Protein AF-A0A9X6U506-F1 (afdb_monomer_lite)

Foldseek 3Di:
DWWKAFPVGFIKAFPALWAAPVVVVVCVVQDWDFDDWAQEPPPRDTWTKIWGDDPVDPDTDIYTDPVVRHQIWTWIAGLVRHIHIYRNCLQQAWDDDPNDTDRRIDTDDPVRVVVVCVVPVPSHPPD

InterPro domains:
  IPR023387 DUF1653-like domain [PF07866] (68-106)
  IPR037135 DUF1653-like domain superfamily [G3DSA:2.30.30.320] (35-122)

Secondary structure (DSSP, 8-state):
-EEEEETTS-EEEEEEEEE-HHHHHHHHHH--EEEEEEEETTT--EEEEEEE--TT-SS-EEE--HHHHTT-EEEEEETT--EEEEEHHHHHSEEEETTEEEESEEEPPHHHHHHHHHH-TTSS---

Sequence (127 aa):
MTIYKNHKGNLYRVLQDQLDSTLRGLADKLGKAPAFTATHTETKEEIEVFATQTRLLEIPFYSVDEQHSKNGLVLYEDLEGKKWVRPYRMFHESFFKDGKFVKRYKKMKQEEMFEMMKKHPYVFKQT

Structure (mmCIF, N/CA/C/O backbone):
data_AF-A0A9X6U506-F1
#
_entry.id   AF-A0A9X6U506-F1
#
loop_
_atom_site.group_PDB
_atom_site.id
_atom_site.type_symbol
_atom_site.label_atom_id
_atom_site.label_alt_id
_atom_site.label_comp_id
_atom_site.label_asym_id
_atom_site.label_entity_id
_atom_site.label_seq_id
_atom_site.pdbx_PDB_ins_code
_atom_site.Cartn_x
_atom_site.Cartn_y
_atom_site.Cartn_z
_atom_site.occupancy
_atom_site.B_iso_or_equiv
_atom_site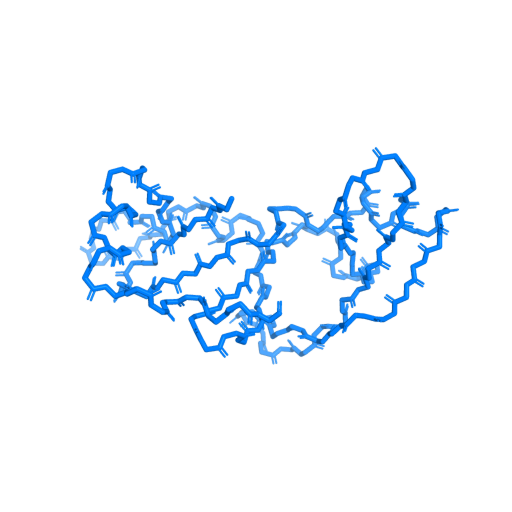.auth_seq_id
_atom_site.auth_comp_id
_atom_site.auth_asym_id
_atom_site.auth_atom_id
_atom_site.pdbx_PDB_model_num
ATOM 1 N N . MET A 1 1 ? 8.436 -3.950 11.296 1.00 68.94 1 MET A N 1
ATOM 2 C CA . MET A 1 1 ? 7.030 -4.152 10.867 1.00 68.94 1 MET A CA 1
ATOM 3 C C . MET A 1 1 ? 6.182 -2.994 11.373 1.00 68.94 1 MET A C 1
ATOM 5 O O . MET A 1 1 ? 6.304 -2.650 12.541 1.00 68.94 1 MET A O 1
ATOM 9 N N . THR A 1 2 ? 5.362 -2.364 10.527 1.00 87.69 2 THR A N 1
ATOM 10 C CA . THR A 1 2 ? 4.448 -1.295 10.964 1.00 87.69 2 THR A CA 1
ATOM 11 C C . THR A 1 2 ? 3.011 -1.647 10.612 1.00 87.69 2 THR A C 1
ATOM 13 O O . THR A 1 2 ? 2.681 -1.808 9.439 1.00 87.69 2 THR A O 1
ATOM 16 N N . ILE A 1 3 ? 2.170 -1.764 11.641 1.00 92.31 3 ILE A N 1
ATOM 17 C CA . ILE A 1 3 ? 0.754 -2.105 11.505 1.00 92.31 3 ILE A CA 1
ATOM 18 C C . ILE A 1 3 ? -0.100 -0.854 11.684 1.00 92.31 3 ILE A C 1
ATOM 20 O O . ILE A 1 3 ? 0.121 -0.047 12.590 1.00 92.31 3 ILE A O 1
ATOM 24 N N . TYR A 1 4 ? -1.089 -0.703 10.814 1.00 94.81 4 TYR A N 1
ATOM 25 C CA . TYR A 1 4 ? -2.090 0.346 10.854 1.00 94.81 4 TYR A CA 1
ATOM 26 C C . TYR A 1 4 ? -3.472 -0.269 11.025 1.00 94.81 4 TYR A C 1
ATOM 28 O O . TYR A 1 4 ? -3.811 -1.269 10.399 1.00 94.81 4 TYR A O 1
ATOM 36 N N . LYS A 1 5 ? -4.294 0.381 11.843 1.00 94.38 5 LYS A N 1
ATOM 37 C CA . LYS A 1 5 ? -5.712 0.076 11.991 1.00 94.38 5 LYS A CA 1
ATOM 38 C C . LYS A 1 5 ? -6.526 1.138 11.270 1.00 94.38 5 LYS A C 1
ATOM 40 O O . LYS A 1 5 ? -6.331 2.330 11.518 1.00 94.38 5 LYS A O 1
ATOM 45 N N . ASN A 1 6 ? -7.428 0.738 10.380 1.00 94.19 6 ASN A N 1
ATOM 46 C CA . ASN A 1 6 ? -8.327 1.687 9.735 1.00 94.19 6 ASN A CA 1
ATOM 47 C C . ASN A 1 6 ? -9.496 2.074 10.659 1.00 94.19 6 ASN A C 1
ATOM 49 O O . ASN A 1 6 ? -9.778 1.419 11.663 1.00 94.19 6 ASN A O 1
ATOM 53 N N . HIS A 1 7 ? -10.222 3.125 10.291 1.00 91.25 7 HIS A N 1
ATOM 54 C CA . HIS A 1 7 ? -11.401 3.601 11.025 1.00 91.25 7 HIS A CA 1
ATOM 55 C C . HIS A 1 7 ? -12.556 2.580 11.139 1.00 91.25 7 HIS A C 1
ATOM 57 O O . HIS A 1 7 ? -13.475 2.804 11.923 1.00 91.25 7 HIS A O 1
ATOM 63 N N . LYS A 1 8 ? -12.542 1.488 10.360 1.00 91.50 8 LYS A N 1
ATOM 64 C CA . LYS A 1 8 ? -13.507 0.373 10.447 1.00 91.50 8 LYS A CA 1
ATOM 65 C C . LYS A 1 8 ? -13.029 -0.759 11.360 1.00 91.50 8 LYS A C 1
ATOM 67 O O . LYS A 1 8 ? -13.778 -1.689 11.613 1.00 91.50 8 LYS A O 1
ATOM 72 N N . GLY A 1 9 ? -11.799 -0.678 11.859 1.00 90.81 9 GLY A N 1
ATOM 73 C CA . GLY A 1 9 ? -11.201 -1.670 12.739 1.00 90.81 9 GLY A CA 1
ATOM 74 C C . GLY A 1 9 ? -10.299 -2.695 12.053 1.00 90.81 9 GLY A C 1
ATOM 75 O O . GLY A 1 9 ? -9.631 -3.441 12.765 1.00 90.81 9 GLY A O 1
ATOM 76 N N . ASN A 1 10 ? -10.217 -2.689 10.721 1.00 91.88 10 ASN A N 1
ATOM 77 C CA . ASN A 1 10 ? -9.380 -3.616 9.960 1.00 91.88 10 ASN A CA 1
ATOM 78 C C . ASN A 1 10 ? -7.899 -3.275 10.125 1.00 91.88 10 ASN A C 1
ATOM 80 O O . ASN A 1 10 ? -7.531 -2.101 10.246 1.00 91.88 10 ASN A O 1
ATOM 84 N N . LEU A 1 11 ? -7.063 -4.305 10.074 1.00 92.31 11 LEU A N 1
ATOM 85 C CA . LEU A 1 11 ? -5.626 -4.214 10.275 1.00 92.31 11 LEU A CA 1
ATOM 86 C C . LEU A 1 11 ? -4.886 -4.398 8.958 1.00 92.31 11 LEU A C 1
ATOM 88 O O . LEU A 1 11 ? -5.255 -5.242 8.144 1.00 92.31 11 LEU A O 1
ATOM 92 N N . TYR A 1 12 ? -3.833 -3.610 8.786 1.00 94.38 12 TYR A N 1
ATOM 93 C CA . TYR A 1 12 ? -3.003 -3.616 7.595 1.00 94.38 12 TYR A CA 1
ATOM 94 C C . TYR A 1 12 ? -1.540 -3.478 7.977 1.00 94.38 12 TYR A C 1
ATOM 96 O O . TYR A 1 12 ? -1.194 -2.681 8.852 1.00 94.38 12 TYR A O 1
ATOM 104 N N . ARG A 1 13 ? -0.669 -4.205 7.289 1.00 93.94 13 ARG A N 1
ATOM 105 C CA . ARG A 1 13 ? 0.775 -4.013 7.373 1.00 93.94 13 ARG A CA 1
ATOM 106 C C . ARG A 1 13 ? 1.214 -3.106 6.234 1.00 93.94 13 ARG A C 1
ATOM 108 O O . ARG A 1 13 ? 1.000 -3.427 5.072 1.00 93.94 13 ARG A O 1
ATOM 115 N N . VAL A 1 14 ? 1.841 -1.979 6.561 1.00 95.56 14 VAL A N 1
ATOM 116 C CA . VAL A 1 14 ? 2.468 -1.122 5.545 1.00 95.56 14 VAL A CA 1
ATOM 117 C C . VAL A 1 14 ? 3.790 -1.760 5.141 1.00 95.56 14 VAL A C 1
ATOM 119 O O . VAL A 1 14 ? 4.642 -2.030 5.993 1.00 95.56 14 VAL A O 1
ATOM 122 N N . LEU A 1 15 ? 3.924 -2.030 3.845 1.00 94.88 15 LEU A N 1
ATOM 123 C CA . LEU A 1 15 ? 5.123 -2.602 3.239 1.00 94.88 15 LEU A CA 1
ATOM 124 C C . LEU A 1 15 ? 6.090 -1.495 2.829 1.00 94.88 15 LEU A C 1
ATOM 126 O O . LEU A 1 15 ? 7.284 -1.607 3.084 1.00 94.88 15 LEU A O 1
ATOM 130 N N . GLN A 1 16 ? 5.566 -0.407 2.257 1.00 95.19 16 GLN A N 1
ATOM 131 C CA . GLN A 1 16 ? 6.343 0.778 1.917 1.00 95.19 16 GLN A CA 1
ATOM 132 C C . GLN A 1 16 ? 5.458 2.024 1.974 1.00 95.19 16 GLN A C 1
ATOM 134 O O . GLN A 1 16 ? 4.382 2.059 1.380 1.00 95.19 16 GLN A O 1
ATOM 139 N N . ASP A 1 17 ? 5.907 3.043 2.705 1.00 94.50 17 ASP A N 1
ATOM 140 C CA . ASP A 1 17 ? 5.096 4.238 2.973 1.00 94.50 17 ASP A CA 1
ATOM 141 C C . ASP A 1 17 ? 5.051 5.215 1.790 1.00 94.50 17 ASP A C 1
ATOM 143 O O . ASP A 1 17 ? 4.129 6.016 1.684 1.00 94.50 17 ASP A O 1
ATOM 147 N N . GLN A 1 18 ? 6.019 5.137 0.876 1.00 93.38 18 GLN A N 1
ATOM 148 C CA . GLN A 1 18 ? 6.025 5.933 -0.347 1.00 93.38 18 GLN A CA 1
ATOM 149 C C . GLN A 1 18 ? 6.429 5.076 -1.541 1.00 93.38 18 GLN A C 1
ATOM 151 O O . GLN A 1 18 ? 7.474 4.439 -1.538 1.00 93.38 18 GLN A O 1
ATOM 156 N N . LEU A 1 19 ? 5.587 5.070 -2.565 1.00 95.19 19 LEU A N 1
ATOM 157 C CA . LEU A 1 19 ? 5.881 4.671 -3.935 1.00 95.19 19 LEU A CA 1
ATOM 158 C C . LEU A 1 19 ? 5.757 5.937 -4.781 1.00 95.19 19 LEU A C 1
ATOM 160 O O . LEU A 1 19 ? 4.643 6.348 -5.110 1.00 95.19 19 LEU A O 1
ATOM 164 N N . ASP A 1 20 ? 6.876 6.592 -5.063 1.00 95.50 20 ASP A N 1
ATOM 165 C CA . ASP A 1 20 ? 6.911 7.891 -5.729 1.00 95.50 20 ASP A CA 1
ATOM 166 C C . ASP A 1 20 ? 7.866 7.896 -6.934 1.00 95.50 20 ASP A C 1
ATOM 168 O O . ASP A 1 20 ? 8.518 6.898 -7.263 1.00 95.50 20 ASP A O 1
ATOM 172 N N . SER A 1 21 ? 7.937 9.034 -7.626 1.00 94.38 21 SER A N 1
ATOM 173 C CA . SER A 1 21 ? 8.818 9.208 -8.783 1.00 94.38 21 SER A CA 1
ATOM 174 C C . SER A 1 21 ? 10.301 9.063 -8.437 1.00 94.38 21 SER A C 1
ATOM 176 O O . SER A 1 21 ? 11.086 8.655 -9.293 1.00 94.38 21 SER A O 1
ATOM 178 N N . THR A 1 22 ? 10.693 9.380 -7.200 1.00 93.06 22 THR A N 1
ATOM 179 C CA . THR A 1 22 ? 12.080 9.279 -6.731 1.00 93.06 22 THR A CA 1
ATOM 180 C C . THR A 1 22 ? 12.512 7.819 -6.669 1.00 93.06 22 THR A C 1
ATOM 182 O O . THR A 1 22 ? 13.526 7.441 -7.260 1.00 93.06 22 THR A O 1
ATOM 185 N N . LEU A 1 23 ? 11.712 6.980 -6.009 1.00 91.69 23 LEU A N 1
ATOM 186 C CA . LEU A 1 23 ? 11.972 5.548 -5.898 1.00 91.69 23 LEU A CA 1
ATOM 187 C C . LEU A 1 23 ? 11.846 4.847 -7.245 1.00 91.69 23 LEU A C 1
ATOM 189 O O . LEU A 1 23 ? 12.672 3.993 -7.553 1.00 91.69 23 LEU A O 1
ATOM 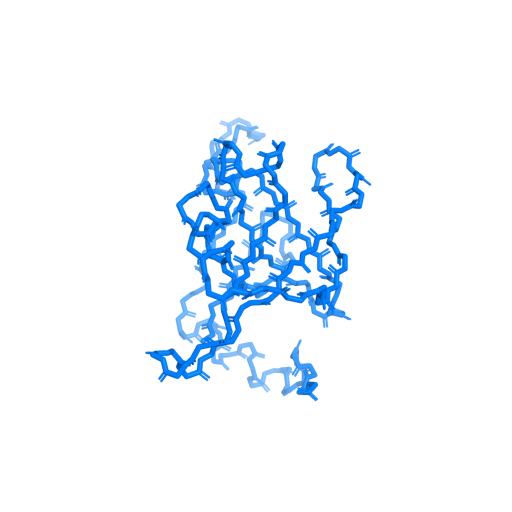193 N N . ARG A 1 24 ? 10.888 5.249 -8.088 1.00 95.06 24 ARG A N 1
ATOM 194 C CA . ARG A 1 24 ? 10.818 4.769 -9.474 1.00 95.06 24 ARG A CA 1
ATOM 195 C C . ARG A 1 24 ? 12.112 5.065 -10.233 1.00 95.06 24 ARG A C 1
ATOM 197 O O . ARG A 1 24 ? 12.707 4.150 -10.786 1.00 95.06 24 ARG A O 1
ATOM 204 N N . GLY A 1 25 ? 12.580 6.315 -10.214 1.00 94.81 25 GLY A N 1
ATOM 205 C CA . GLY A 1 25 ? 13.808 6.703 -10.911 1.00 94.81 25 GLY A CA 1
ATOM 206 C C . GLY A 1 25 ? 15.053 5.985 -10.384 1.00 94.81 25 GLY A C 1
ATOM 207 O O . GLY A 1 25 ? 15.980 5.715 -11.147 1.00 94.81 25 GLY A O 1
ATOM 208 N N . LEU A 1 26 ? 15.083 5.640 -9.093 1.00 93.75 26 LEU A N 1
ATOM 209 C CA . LEU A 1 26 ? 16.134 4.801 -8.522 1.00 93.75 26 LEU A CA 1
ATOM 210 C C . LEU A 1 26 ? 16.023 3.343 -8.994 1.00 93.75 26 LEU A C 1
ATOM 212 O O . LEU A 1 26 ? 17.031 2.757 -9.385 1.00 93.75 26 LEU A O 1
ATOM 216 N N . ALA A 1 27 ? 14.815 2.775 -8.998 1.00 94.81 27 ALA A N 1
ATOM 217 C CA . ALA A 1 27 ? 14.543 1.426 -9.492 1.00 94.81 27 ALA A CA 1
ATOM 218 C C . ALA A 1 27 ? 14.933 1.269 -10.971 1.00 94.81 27 ALA A C 1
ATOM 220 O O . ALA A 1 27 ? 15.568 0.285 -11.340 1.00 94.81 27 ALA A O 1
ATOM 221 N N . ASP A 1 28 ? 14.636 2.273 -11.800 1.00 95.06 28 ASP A N 1
ATOM 222 C CA . ASP A 1 28 ? 14.990 2.292 -13.224 1.00 95.06 28 ASP A CA 1
ATOM 223 C C . ASP A 1 28 ? 16.515 2.255 -13.440 1.00 95.06 28 ASP A C 1
ATOM 225 O O . ASP A 1 28 ? 16.995 1.623 -14.378 1.00 95.06 28 ASP A O 1
ATOM 229 N N . LYS A 1 29 ? 17.296 2.886 -12.550 1.00 94.94 29 LYS A N 1
ATOM 230 C CA . LYS A 1 29 ? 18.770 2.883 -12.608 1.00 94.94 29 LYS A CA 1
ATOM 231 C C . LYS A 1 29 ? 19.393 1.583 -12.109 1.00 94.94 29 LYS A C 1
ATOM 233 O O . LYS A 1 29 ? 20.435 1.176 -12.612 1.00 94.94 29 LYS A O 1
ATOM 238 N N . LEU A 1 30 ? 18.805 0.980 -11.079 1.00 94.75 30 LEU A N 1
ATOM 239 C CA . LEU A 1 30 ? 19.350 -0.208 -10.413 1.00 94.75 30 LEU A CA 1
ATOM 240 C C . LEU A 1 30 ? 18.852 -1.526 -11.020 1.00 94.75 30 LEU A C 1
ATOM 242 O O . LEU A 1 30 ? 19.405 -2.580 -10.715 1.00 94.75 30 LEU A O 1
ATOM 246 N N . GLY A 1 31 ? 17.830 -1.466 -11.871 1.00 94.69 31 GLY A N 1
ATOM 247 C CA . GLY A 1 31 ? 17.113 -2.633 -12.357 1.00 94.69 31 GLY A CA 1
ATOM 248 C C . GLY A 1 31 ? 15.965 -3.005 -11.420 1.00 94.69 31 GLY A C 1
ATOM 249 O O . GLY A 1 31 ? 16.069 -2.956 -10.192 1.00 94.69 31 GLY A O 1
ATOM 250 N N . LYS A 1 32 ? 14.837 -3.379 -12.015 1.00 96.00 32 LYS A N 1
ATOM 251 C CA . LYS A 1 32 ? 13.629 -3.787 -11.299 1.00 96.00 32 LYS A CA 1
ATOM 252 C C . LYS A 1 32 ? 12.991 -4.970 -12.006 1.00 96.00 32 LYS A C 1
ATOM 254 O O . LYS A 1 32 ? 13.081 -5.077 -13.227 1.00 96.00 32 LYS A O 1
ATOM 259 N N . ALA A 1 33 ? 12.351 -5.839 -11.239 1.00 96.75 33 ALA A N 1
ATOM 260 C CA . ALA A 1 33 ? 11.609 -6.981 -11.756 1.00 96.75 33 ALA A CA 1
ATOM 261 C C . ALA A 1 33 ? 10.150 -6.910 -11.284 1.00 96.75 33 ALA A C 1
ATOM 263 O O . ALA A 1 33 ? 9.905 -6.390 -10.189 1.00 96.75 33 ALA A O 1
ATOM 264 N N . PRO A 1 34 ? 9.184 -7.418 -12.070 1.00 97.50 34 PRO A N 1
ATOM 265 C CA . PRO A 1 34 ? 7.817 -7.612 -11.597 1.00 97.50 34 PRO A CA 1
ATOM 266 C C . PRO A 1 34 ? 7.804 -8.405 -10.288 1.00 97.50 34 PRO A C 1
ATOM 268 O O . PRO A 1 34 ? 8.491 -9.420 -10.174 1.00 97.50 34 PRO A O 1
ATOM 271 N N . ALA A 1 35 ? 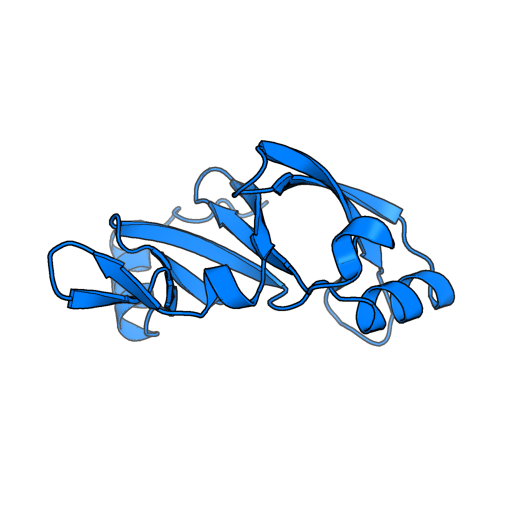7.046 -7.936 -9.298 1.00 96.62 35 ALA A N 1
ATOM 272 C CA . ALA A 1 35 ? 6.931 -8.595 -7.999 1.00 96.62 35 ALA A CA 1
ATOM 273 C C . ALA A 1 35 ? 5.524 -9.159 -7.779 1.00 96.62 35 ALA A C 1
ATOM 275 O O . ALA A 1 35 ? 5.366 -10.344 -7.495 1.00 96.62 35 ALA A O 1
ATOM 276 N N . PHE A 1 36 ? 4.503 -8.310 -7.893 1.00 97.56 36 PHE A N 1
ATOM 277 C CA . PHE A 1 36 ? 3.093 -8.666 -7.714 1.00 97.56 36 PHE A CA 1
ATOM 278 C C . PHE A 1 36 ? 2.192 -7.536 -8.222 1.00 97.56 36 PHE A C 1
ATOM 280 O O . PHE A 1 36 ? 2.664 -6.440 -8.517 1.00 97.56 36 PHE A O 1
ATOM 287 N N . THR A 1 37 ? 0.883 -7.778 -8.269 1.00 98.12 37 THR A N 1
ATOM 288 C CA . THR A 1 37 ? -0.118 -6.724 -8.468 1.00 98.12 37 THR A CA 1
ATOM 289 C C . THR A 1 37 ? -0.704 -6.268 -7.134 1.00 98.12 37 THR A C 1
ATOM 291 O O . THR A 1 37 ? -0.765 -7.027 -6.161 1.00 98.12 37 THR A O 1
ATOM 294 N N . ALA A 1 38 ? -1.119 -5.006 -7.070 1.00 98.44 38 ALA A N 1
ATOM 295 C CA . ALA A 1 38 ? -1.826 -4.441 -5.931 1.00 98.44 38 ALA A CA 1
ATOM 296 C C . ALA A 1 38 ? -3.066 -3.670 -6.392 1.00 98.44 38 ALA A C 1
ATOM 298 O O . ALA A 1 38 ? -3.003 -2.878 -7.331 1.00 98.44 38 ALA A O 1
ATOM 299 N N . THR A 1 39 ? -4.180 -3.834 -5.679 1.00 98.50 39 THR A N 1
ATOM 300 C CA . THR A 1 39 ? -5.424 -3.129 -6.006 1.00 98.50 39 THR A CA 1
ATOM 301 C C . THR A 1 39 ? -5.368 -1.677 -5.517 1.00 98.50 39 THR A C 1
ATOM 303 O O . THR A 1 39 ? -5.197 -1.407 -4.320 1.00 98.50 39 THR A O 1
ATOM 306 N N . HIS A 1 40 ? -5.593 -0.713 -6.409 1.00 97.50 40 HIS A N 1
ATOM 307 C CA . HIS A 1 40 ? -5.751 0.693 -6.063 1.00 97.50 40 HIS A CA 1
ATOM 308 C C . HIS A 1 40 ? -7.075 0.921 -5.335 1.00 97.50 40 HIS A C 1
ATOM 310 O O . HIS A 1 40 ? -8.166 0.616 -5.818 1.00 97.50 40 HIS A O 1
ATOM 316 N N . THR A 1 41 ? -7.003 1.473 -4.127 1.00 95.19 41 THR A N 1
ATOM 317 C CA . THR A 1 41 ? -8.152 1.427 -3.216 1.00 95.19 41 THR A CA 1
ATOM 318 C C . THR A 1 41 ? -9.321 2.295 -3.678 1.00 95.19 41 THR A C 1
ATOM 320 O O . THR A 1 41 ? -10.475 1.941 -3.410 1.00 95.19 41 THR A O 1
ATOM 323 N N . GLU A 1 42 ? -9.027 3.402 -4.361 1.00 93.56 42 GLU A N 1
ATOM 324 C CA . GLU A 1 42 ? -10.024 4.383 -4.804 1.00 93.56 42 GLU A CA 1
ATOM 325 C C . GLU A 1 42 ? -10.625 4.035 -6.169 1.00 93.56 42 GLU A C 1
ATOM 327 O O . GLU A 1 42 ? -11.818 4.224 -6.368 1.00 93.56 42 GLU A O 1
ATOM 332 N N . THR A 1 43 ? -9.822 3.487 -7.085 1.00 95.38 43 THR A N 1
ATOM 333 C CA . THR A 1 43 ? -10.234 3.233 -8.481 1.00 95.38 43 THR A CA 1
ATOM 334 C C . THR A 1 43 ? -10.517 1.763 -8.771 1.00 95.38 43 THR A C 1
ATOM 336 O O . THR A 1 43 ? -11.155 1.464 -9.770 1.00 95.38 43 THR A O 1
ATOM 339 N N . LYS A 1 44 ? -10.076 0.846 -7.898 1.00 96.94 44 LYS A N 1
ATOM 340 C CA . LYS A 1 44 ? -10.108 -0.618 -8.093 1.00 96.94 44 LYS A CA 1
ATOM 341 C C . LYS A 1 44 ? -9.247 -1.136 -9.244 1.00 96.94 44 LYS A C 1
ATOM 343 O O . LYS A 1 44 ? -9.307 -2.319 -9.547 1.00 96.94 44 LYS A O 1
ATOM 348 N N . GLU A 1 45 ? -8.435 -0.270 -9.830 1.00 97.31 45 GLU A N 1
ATOM 349 C CA . GLU A 1 45 ? -7.418 -0.631 -10.809 1.00 97.31 45 GLU A CA 1
ATOM 350 C C . GLU A 1 45 ? -6.372 -1.566 -10.191 1.00 97.31 45 GLU A C 1
ATOM 352 O O . GLU A 1 45 ? -5.967 -1.371 -9.045 1.00 97.31 45 GLU A O 1
ATOM 357 N N . GLU A 1 46 ? -5.932 -2.572 -10.940 1.00 97.94 46 GLU A N 1
ATOM 358 C CA . GLU A 1 46 ? -4.808 -3.424 -10.554 1.00 97.94 46 GLU A CA 1
ATOM 359 C C . GLU A 1 46 ? -3.513 -2.795 -11.068 1.00 97.94 46 GLU A C 1
ATOM 361 O O . GLU A 1 46 ? -3.352 -2.588 -12.268 1.00 97.94 46 GLU A O 1
ATOM 366 N N . ILE A 1 47 ? -2.597 -2.482 -10.153 1.00 97.62 47 ILE A N 1
ATOM 367 C CA . ILE A 1 47 ? -1.332 -1.812 -10.457 1.00 97.62 47 ILE A CA 1
ATOM 368 C C . ILE A 1 47 ? -0.198 -2.819 -10.300 1.00 97.62 47 ILE A C 1
ATOM 370 O O . ILE A 1 47 ? -0.066 -3.457 -9.252 1.00 97.62 47 ILE A O 1
ATOM 374 N N . GLU A 1 48 ? 0.636 -2.948 -11.329 1.00 98.06 48 GLU A N 1
ATOM 375 C CA . GLU A 1 48 ? 1.849 -3.758 -11.263 1.00 98.06 48 GLU A CA 1
ATOM 376 C C . GLU A 1 48 ? 2.895 -3.083 -10.366 1.00 98.06 48 GLU A C 1
ATOM 378 O O . GLU A 1 48 ? 3.227 -1.903 -10.517 1.00 98.06 48 GLU A O 1
ATOM 383 N N . VAL A 1 49 ? 3.409 -3.849 -9.407 1.00 98.12 49 VAL A N 1
ATOM 384 C CA . VAL A 1 49 ? 4.445 -3.422 -8.473 1.00 98.12 49 VAL A CA 1
ATOM 385 C C . VAL A 1 49 ? 5.740 -4.139 -8.824 1.00 98.12 49 VAL A C 1
ATOM 387 O O . VAL A 1 49 ? 5.788 -5.366 -8.938 1.00 98.12 49 VAL A O 1
ATOM 390 N N . PHE A 1 50 ? 6.811 -3.363 -8.944 1.00 98.12 50 PHE A N 1
ATOM 391 C CA . PHE A 1 50 ? 8.152 -3.850 -9.237 1.00 98.12 50 PHE A CA 1
ATOM 392 C C . PHE A 1 50 ? 9.005 -3.828 -7.976 1.00 98.12 50 PHE A C 1
ATOM 394 O O . PHE A 1 50 ? 8.940 -2.870 -7.206 1.00 98.12 50 PHE A O 1
ATOM 401 N N . ALA A 1 51 ? 9.838 -4.846 -7.789 1.00 97.38 51 ALA A N 1
ATOM 402 C CA . ALA A 1 51 ? 10.838 -4.888 -6.732 1.00 97.38 51 ALA A CA 1
ATOM 403 C C . ALA A 1 51 ? 12.230 -4.604 -7.302 1.00 97.38 51 ALA A C 1
ATOM 405 O O . ALA A 1 51 ? 12.614 -5.128 -8.350 1.00 97.38 51 ALA A O 1
ATOM 406 N N . THR A 1 52 ? 13.003 -3.816 -6.564 1.00 96.88 52 THR A N 1
ATOM 407 C CA . THR A 1 52 ? 14.432 -3.626 -6.797 1.00 96.88 52 THR A CA 1
ATOM 408 C C . THR A 1 52 ? 15.191 -4.172 -5.600 1.00 96.88 52 THR A C 1
ATOM 410 O O . THR A 1 52 ? 15.083 -3.658 -4.485 1.00 96.88 52 THR A O 1
ATOM 413 N N . GLN A 1 53 ? 15.986 -5.214 -5.847 1.00 94.69 53 GLN A N 1
ATOM 414 C CA . GLN A 1 53 ? 16.954 -5.722 -4.886 1.00 94.69 53 GLN A CA 1
ATOM 415 C C . GLN A 1 53 ? 18.300 -5.049 -5.142 1.00 94.69 53 GLN A C 1
ATOM 417 O O . GLN A 1 53 ? 18.824 -5.073 -6.252 1.00 94.69 53 GLN A O 1
ATOM 422 N N . THR A 1 54 ? 18.888 -4.478 -4.099 1.00 88.81 54 THR A N 1
ATOM 423 C CA . THR A 1 54 ? 20.225 -3.884 -4.151 1.00 88.81 54 THR A CA 1
ATOM 424 C C . THR A 1 54 ? 21.067 -4.433 -3.011 1.00 88.81 54 THR A C 1
ATOM 426 O O . THR A 1 54 ? 20.534 -4.842 -1.987 1.00 88.81 54 THR A O 1
ATOM 429 N N . ARG A 1 55 ? 22.393 -4.442 -3.169 1.00 87.50 55 ARG A N 1
ATOM 430 C CA . ARG A 1 55 ? 23.316 -4.784 -2.073 1.00 87.50 55 ARG A CA 1
ATOM 431 C C . ARG A 1 55 ? 23.364 -3.704 -0.987 1.00 87.50 55 ARG A C 1
ATOM 433 O O . ARG A 1 55 ? 23.875 -3.964 0.092 1.00 87.50 55 ARG A O 1
ATOM 440 N N . LEU A 1 56 ? 22.865 -2.500 -1.283 1.00 83.31 56 LEU A N 1
ATOM 441 C CA . LEU A 1 56 ? 22.840 -1.369 -0.350 1.00 83.31 56 LEU A CA 1
ATOM 442 C C . LEU A 1 56 ? 21.737 -1.488 0.711 1.00 83.31 56 LEU A C 1
ATOM 444 O O . LEU A 1 56 ? 21.829 -0.837 1.746 1.00 83.31 56 LEU A O 1
ATOM 448 N N . LEU A 1 57 ? 20.689 -2.271 0.444 1.00 81.69 57 LEU A N 1
ATOM 449 C CA . LEU A 1 57 ? 19.530 -2.425 1.317 1.00 81.69 57 LEU A CA 1
ATOM 450 C C . LEU A 1 57 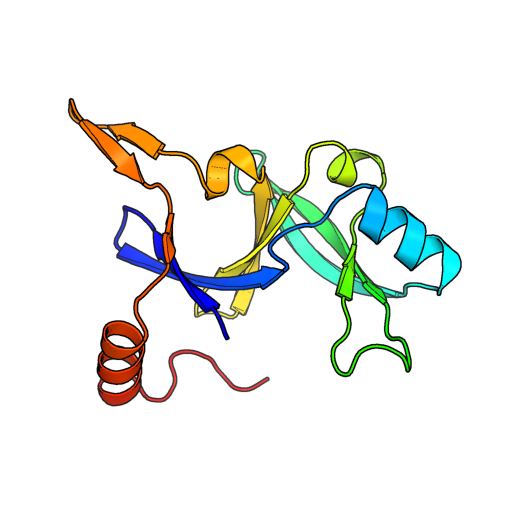? 19.315 -3.908 1.604 1.00 81.69 57 LEU A C 1
ATOM 452 O O . LEU A 1 57 ? 19.296 -4.728 0.690 1.00 81.69 57 LEU A O 1
ATOM 456 N N . GLU A 1 58 ? 19.117 -4.246 2.875 1.00 82.62 58 GLU A N 1
ATOM 457 C CA . GLU A 1 58 ? 18.848 -5.628 3.295 1.00 82.62 58 GLU A CA 1
ATOM 458 C C . GLU A 1 58 ? 17.512 -6.150 2.754 1.00 82.62 58 GLU A C 1
ATOM 460 O O . GLU A 1 58 ? 17.355 -7.346 2.520 1.00 82.62 58 GLU A O 1
ATOM 465 N N . ILE A 1 59 ? 16.557 -5.246 2.527 1.00 86.75 59 ILE A N 1
ATOM 466 C CA . ILE A 1 59 ? 15.227 -5.549 1.999 1.00 86.75 59 ILE A CA 1
ATOM 467 C C . ILE A 1 59 ? 15.023 -4.884 0.634 1.00 86.75 59 ILE A C 1
ATOM 469 O O . ILE A 1 59 ? 15.513 -3.768 0.423 1.00 86.75 59 ILE A O 1
ATOM 473 N N . PRO A 1 60 ? 14.288 -5.530 -0.290 1.00 91.69 60 PRO A N 1
ATOM 474 C CA . PRO A 1 60 ? 13.921 -4.893 -1.543 1.00 91.69 60 PRO A CA 1
ATOM 475 C C . PRO A 1 60 ? 13.030 -3.683 -1.266 1.00 91.69 60 PRO A C 1
ATOM 477 O O . PRO A 1 60 ? 12.222 -3.686 -0.331 1.00 91.69 60 PRO A O 1
ATOM 480 N N . PHE A 1 61 ? 13.150 -2.668 -2.114 1.00 94.75 61 PHE A N 1
ATOM 481 C CA . PHE A 1 61 ? 12.173 -1.589 -2.174 1.00 94.75 61 PHE A CA 1
ATOM 482 C C . PHE A 1 61 ? 11.313 -1.744 -3.423 1.00 94.75 61 PHE A C 1
ATOM 484 O O . PHE A 1 61 ? 11.706 -2.374 -4.409 1.00 94.75 61 PHE A O 1
ATOM 491 N N . TYR A 1 62 ? 10.123 -1.167 -3.361 1.00 97.12 62 TYR A N 1
ATOM 492 C CA . TYR A 1 62 ? 9.108 -1.298 -4.388 1.00 97.12 62 TYR A CA 1
ATOM 493 C C . TYR A 1 62 ? 8.956 -0.010 -5.195 1.00 97.12 62 TYR A C 1
ATOM 495 O O . TYR A 1 62 ? 9.218 1.093 -4.709 1.00 97.12 62 TYR A O 1
ATOM 503 N N . SER A 1 63 ? 8.502 -0.151 -6.433 1.00 97.44 63 SER A N 1
ATOM 504 C CA . SER A 1 63 ? 8.135 0.954 -7.315 1.00 97.44 63 SER A CA 1
ATOM 505 C C . SER A 1 63 ? 6.933 0.575 -8.179 1.00 97.44 63 SER A C 1
ATOM 507 O O . SER A 1 63 ? 6.559 -0.593 -8.268 1.00 97.44 63 SER A O 1
ATOM 509 N N . VAL A 1 64 ? 6.320 1.577 -8.801 1.00 97.31 64 VAL A N 1
ATOM 510 C CA . VAL A 1 64 ? 5.233 1.436 -9.781 1.00 97.31 64 VAL A CA 1
ATOM 511 C C . VAL A 1 64 ? 5.614 2.199 -11.047 1.00 97.31 64 VAL A C 1
ATOM 513 O O . VAL A 1 64 ? 6.659 2.857 -11.087 1.00 97.31 64 VAL A O 1
ATOM 516 N N . ASP A 1 65 ? 4.798 2.106 -12.090 1.00 94.81 65 ASP A N 1
ATOM 517 C CA . ASP A 1 65 ? 5.023 2.860 -13.320 1.00 94.81 65 ASP A CA 1
ATOM 518 C C . ASP A 1 65 ? 4.983 4.391 -13.118 1.00 94.81 65 ASP A C 1
ATOM 520 O O . ASP A 1 65 ? 4.686 4.937 -12.047 1.00 94.81 65 ASP A O 1
ATOM 524 N N . GLU A 1 66 ? 5.306 5.114 -14.189 1.00 93.94 66 GLU A N 1
ATOM 525 C CA . GLU A 1 66 ? 5.322 6.569 -14.164 1.00 93.94 66 GLU A CA 1
ATOM 526 C C . GLU A 1 66 ? 3.954 7.180 -13.843 1.00 93.94 66 GLU A C 1
ATOM 528 O O . GLU A 1 66 ? 3.897 8.090 -13.013 1.00 93.94 66 GLU A O 1
ATOM 533 N N . GLN A 1 67 ? 2.873 6.688 -14.453 1.00 93.31 67 GLN A N 1
ATOM 534 C CA . GLN A 1 67 ? 1.521 7.217 -14.264 1.00 93.31 67 GLN A CA 1
ATOM 535 C C . GLN A 1 67 ? 1.110 7.182 -12.789 1.00 93.31 67 GLN A C 1
ATOM 537 O O . GLN A 1 67 ? 0.626 8.186 -12.259 1.00 93.31 67 GLN A O 1
ATOM 542 N N . HIS A 1 68 ? 1.368 6.065 -12.116 1.00 93.75 68 HIS A N 1
ATOM 543 C CA . HIS A 1 68 ? 0.972 5.821 -10.735 1.00 93.75 68 HIS A CA 1
ATOM 544 C C . HIS A 1 68 ? 1.915 6.470 -9.710 1.00 93.75 68 HIS A C 1
ATOM 546 O O . HIS A 1 68 ? 1.492 6.817 -8.607 1.00 93.75 68 HIS A O 1
ATOM 552 N N . SER A 1 69 ? 3.178 6.711 -10.075 1.00 91.00 69 SER A N 1
ATOM 553 C CA . SER A 1 69 ? 4.187 7.294 -9.172 1.00 91.00 69 SER A CA 1
ATOM 554 C C . SER A 1 69 ? 4.033 8.802 -8.901 1.00 91.00 69 SER A C 1
ATOM 556 O O . SER A 1 69 ? 4.607 9.309 -7.937 1.00 91.00 69 SER A O 1
ATOM 558 N N . LYS A 1 70 ? 3.265 9.540 -9.719 1.00 88.88 70 LYS A N 1
ATOM 559 C CA . LYS A 1 70 ? 3.229 11.022 -9.705 1.00 88.88 70 LYS A CA 1
ATOM 560 C C . LYS A 1 70 ? 2.762 11.639 -8.387 1.00 88.88 70 LYS A C 1
ATOM 562 O O . LYS A 1 70 ? 3.254 12.694 -8.004 1.00 88.88 70 LYS A O 1
ATOM 567 N N . ASN A 1 71 ? 1.809 11.001 -7.710 1.00 85.75 71 ASN A N 1
ATOM 568 C CA . ASN A 1 71 ? 1.161 11.561 -6.517 1.00 85.75 71 ASN A CA 1
ATOM 569 C C . ASN A 1 71 ? 1.537 10.840 -5.216 1.00 85.75 71 ASN A C 1
ATOM 571 O O . ASN A 1 71 ? 0.992 11.172 -4.161 1.00 85.75 71 ASN A O 1
ATOM 575 N N . GLY A 1 72 ? 2.457 9.872 -5.290 1.00 94.25 72 GLY A N 1
ATOM 576 C CA . GLY A 1 72 ? 2.848 9.032 -4.166 1.00 94.25 72 GLY A CA 1
ATOM 577 C C . GLY A 1 72 ? 1.744 8.061 -3.735 1.00 94.25 72 GLY A C 1
ATOM 578 O O . GLY A 1 72 ? 0.600 8.447 -3.473 1.00 94.25 72 GLY A O 1
ATOM 579 N N . LEU A 1 73 ? 2.089 6.785 -3.595 1.00 97.38 73 LEU A N 1
ATOM 580 C CA . LEU A 1 73 ? 1.195 5.769 -3.034 1.00 97.38 73 LEU A CA 1
ATOM 581 C C . LEU A 1 73 ? 1.781 5.180 -1.749 1.00 97.38 73 LEU A C 1
ATOM 583 O O . LEU A 1 73 ? 2.993 5.075 -1.606 1.00 97.38 73 LEU A O 1
ATOM 587 N N . VAL A 1 74 ? 0.915 4.754 -0.833 1.00 97.69 74 VAL A N 1
ATOM 588 C CA . VAL A 1 74 ? 1.275 3.856 0.272 1.00 97.69 74 VAL A CA 1
ATOM 589 C C . VAL A 1 74 ? 0.953 2.435 -0.169 1.00 97.69 74 VAL A C 1
ATOM 591 O O . VAL A 1 74 ? -0.182 2.171 -0.575 1.00 97.69 74 VAL A O 1
ATOM 594 N N . LEU A 1 75 ? 1.926 1.532 -0.059 1.00 97.81 75 LEU A N 1
ATOM 595 C CA . LEU A 1 75 ? 1.771 0.100 -0.303 1.00 97.81 75 LEU A CA 1
ATOM 596 C C . LEU A 1 75 ? 1.558 -0.638 1.013 1.00 97.81 75 LEU A C 1
ATOM 598 O O . LEU A 1 75 ? 2.377 -0.554 1.934 1.00 97.81 75 LEU A O 1
ATOM 602 N N . TYR A 1 76 ? 0.478 -1.402 1.091 1.00 97.38 76 TYR A N 1
ATOM 603 C CA . TYR A 1 76 ? 0.125 -2.144 2.290 1.00 97.38 76 TYR A CA 1
ATOM 604 C C . TYR A 1 76 ? -0.584 -3.454 1.961 1.00 97.38 76 TYR A C 1
ATOM 606 O O . TYR A 1 76 ? -1.093 -3.653 0.862 1.00 97.38 76 TYR A O 1
ATOM 614 N N . GLU A 1 77 ? -0.609 -4.358 2.929 1.00 95.94 77 GLU A N 1
ATOM 615 C CA . GLU A 1 77 ? -1.293 -5.642 2.839 1.00 95.94 77 GLU A CA 1
ATOM 616 C C . GLU A 1 77 ? -2.301 -5.799 3.972 1.00 95.94 77 GLU A C 1
ATOM 618 O O . GLU A 1 77 ? -2.090 -5.281 5.072 1.00 95.94 77 GLU A O 1
ATOM 623 N N . ASP A 1 78 ? -3.410 -6.480 3.702 1.00 93.25 78 ASP A N 1
ATOM 624 C CA . ASP A 1 78 ? -4.305 -6.946 4.761 1.00 93.25 78 ASP A CA 1
ATOM 625 C C . ASP A 1 78 ? -3.815 -8.267 5.373 1.00 93.25 78 ASP A C 1
ATOM 627 O O . ASP A 1 78 ? -2.772 -8.808 5.004 1.00 93.25 78 ASP A O 1
ATOM 631 N N . LEU A 1 79 ? -4.565 -8.772 6.352 1.00 86.88 79 LEU A N 1
ATOM 632 C CA . LEU A 1 79 ? -4.219 -9.993 7.083 1.00 86.88 79 LEU A CA 1
ATOM 633 C C . LEU A 1 79 ? -4.312 -11.266 6.230 1.00 86.88 79 LEU A C 1
ATOM 635 O O . LEU A 1 79 ? -3.722 -12.284 6.582 1.00 86.88 79 LEU A O 1
ATOM 639 N N . GLU A 1 80 ? -5.040 -11.215 5.114 1.00 87.62 80 GLU A N 1
ATOM 640 C CA . GLU A 1 80 ? -5.139 -12.319 4.155 1.00 87.62 80 GLU A CA 1
ATOM 641 C C . GLU A 1 80 ? -3.976 -12.294 3.150 1.00 87.62 80 GLU A C 1
ATOM 643 O O . GLU A 1 80 ? -3.830 -13.204 2.336 1.00 87.62 80 GLU A O 1
ATOM 648 N N . GLY A 1 81 ? -3.116 -11.272 3.226 1.00 90.38 81 GLY A N 1
ATOM 649 C CA . GLY A 1 81 ? -1.967 -11.083 2.351 1.00 90.38 81 GLY A CA 1
ATOM 650 C C . GLY A 1 81 ? -2.304 -10.368 1.044 1.00 90.38 81 GLY A C 1
ATOM 651 O O . GLY A 1 81 ? -1.411 -10.207 0.202 1.00 90.38 81 GLY A O 1
ATOM 652 N N . LYS A 1 82 ? -3.543 -9.895 0.855 1.00 95.56 82 LYS A N 1
ATOM 653 C CA . LYS A 1 82 ? -3.912 -9.140 -0.344 1.00 95.56 82 LYS A CA 1
ATOM 654 C C . LYS A 1 82 ? -3.249 -7.765 -0.315 1.00 95.56 82 LYS A C 1
ATOM 656 O O . LYS A 1 82 ? -3.240 -7.076 0.707 1.00 95.56 82 LYS A O 1
ATOM 661 N N . LYS A 1 83 ? -2.674 -7.382 -1.456 1.00 97.88 83 LYS A N 1
ATOM 662 C CA . LYS A 1 83 ? -1.894 -6.155 -1.633 1.00 97.88 83 LYS A CA 1
ATOM 663 C C . LYS A 1 83 ? -2.778 -5.012 -2.111 1.00 97.88 83 LYS A C 1
ATOM 665 O O . LYS A 1 83 ? -3.613 -5.170 -3.000 1.00 97.88 83 LYS A O 1
ATOM 670 N N . TRP A 1 84 ? -2.556 -3.848 -1.522 1.00 98.00 84 TRP A N 1
ATOM 671 C CA . TRP A 1 84 ? -3.318 -2.639 -1.763 1.00 98.00 84 TRP A CA 1
ATOM 672 C C . TRP A 1 84 ? -2.382 -1.453 -1.923 1.00 98.00 84 TRP A C 1
ATOM 674 O O . TRP A 1 84 ? -1.370 -1.336 -1.230 1.00 98.00 84 TRP A O 1
ATOM 684 N N . VAL A 1 85 ? -2.782 -0.527 -2.785 1.00 97.75 85 VAL A N 1
ATOM 685 C CA . VAL A 1 85 ? -2.172 0.796 -2.862 1.00 97.75 85 VAL A CA 1
ATOM 686 C C . VAL A 1 85 ? -3.222 1.879 -2.674 1.00 97.75 85 VAL A C 1
ATOM 688 O O . VAL A 1 85 ? -4.405 1.718 -2.998 1.00 97.75 85 VAL A O 1
ATOM 691 N N . ARG A 1 86 ? -2.813 2.996 -2.080 1.00 96.75 86 ARG A N 1
ATOM 692 C CA . ARG A 1 86 ? -3.685 4.148 -1.831 1.00 96.75 86 ARG A CA 1
ATOM 693 C C . ARG A 1 86 ? -2.883 5.438 -1.969 1.00 96.75 86 ARG A C 1
ATOM 695 O O . ARG A 1 86 ? -1.735 5.448 -1.531 1.00 96.75 86 ARG A O 1
ATOM 702 N N . PRO A 1 87 ? -3.476 6.53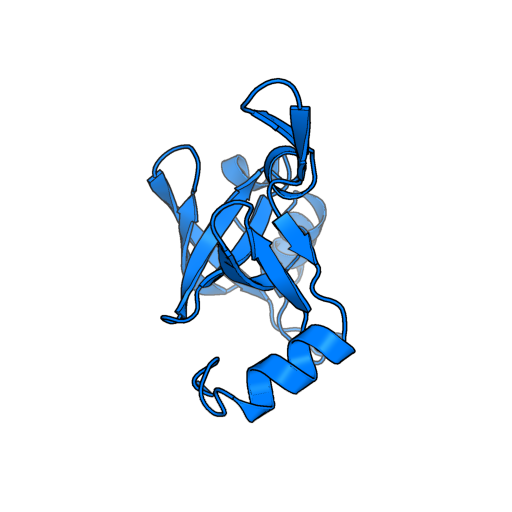2 -2.479 1.00 96.31 87 PRO A N 1
ATOM 703 C CA . PRO A 1 87 ? -2.815 7.830 -2.500 1.00 96.31 87 PRO A CA 1
ATOM 704 C C . PRO A 1 87 ? -2.309 8.223 -1.114 1.00 96.31 87 PRO A C 1
ATOM 706 O O . PRO A 1 87 ? -3.053 8.126 -0.132 1.00 96.31 87 PRO A O 1
ATOM 709 N N . TYR A 1 88 ? -1.061 8.687 -1.045 1.00 95.44 88 TYR A N 1
ATOM 710 C CA . TYR A 1 88 ? -0.370 8.984 0.211 1.00 95.44 88 TYR A CA 1
ATOM 711 C C . TYR A 1 88 ? -1.193 9.894 1.130 1.00 95.44 88 TYR A C 1
ATOM 713 O O . TYR A 1 88 ? -1.459 9.556 2.286 1.00 95.44 88 TYR A O 1
ATOM 721 N N . ARG A 1 89 ? -1.700 11.006 0.581 1.00 93.75 89 ARG A N 1
ATOM 722 C CA . ARG A 1 89 ? -2.565 11.952 1.304 1.00 93.75 89 ARG A CA 1
ATOM 723 C C . ARG A 1 89 ? -3.801 11.267 1.876 1.00 93.75 89 ARG A C 1
ATOM 725 O O . ARG A 1 89 ? -4.075 11.364 3.064 1.00 93.75 89 ARG A O 1
ATOM 732 N N . MET A 1 90 ? -4.496 10.468 1.071 1.00 94.12 90 MET A N 1
ATOM 733 C CA . MET A 1 90 ? -5.709 9.782 1.520 1.00 94.12 90 MET A CA 1
ATOM 734 C C . MET A 1 90 ? -5.453 8.708 2.578 1.00 94.12 90 MET A C 1
ATOM 736 O O . MET A 1 90 ? -6.388 8.350 3.297 1.00 94.12 90 MET A O 1
ATOM 740 N N . PHE A 1 91 ? -4.244 8.147 2.644 1.00 96.06 91 PHE A N 1
ATOM 741 C CA . PHE A 1 91 ? -3.865 7.192 3.681 1.00 96.06 91 PHE A CA 1
ATOM 742 C C . PHE A 1 91 ? -3.599 7.899 5.020 1.00 96.06 91 PHE A C 1
ATOM 744 O O . PHE A 1 91 ? -4.132 7.481 6.049 1.00 96.06 91 PHE A O 1
ATOM 751 N N . HIS A 1 92 ? -2.823 8.985 5.004 1.00 95.12 92 HIS A N 1
ATOM 752 C CA . HIS A 1 92 ? -2.358 9.658 6.223 1.00 95.12 92 HIS A CA 1
ATOM 753 C C . HIS A 1 92 ? -3.316 10.725 6.767 1.00 95.12 92 HIS A C 1
ATOM 755 O O . HIS A 1 92 ? -3.321 10.995 7.971 1.00 95.12 92 HIS A O 1
ATOM 761 N N . GLU A 1 93 ? -4.149 11.321 5.917 1.00 94.56 93 GLU A N 1
ATOM 762 C CA . GLU A 1 93 ? -5.057 12.395 6.315 1.00 94.56 93 GLU A CA 1
ATOM 763 C C . GLU A 1 93 ? -6.309 11.888 7.048 1.00 94.56 93 GLU A C 1
ATOM 765 O O . GLU A 1 93 ? -6.760 10.738 6.937 1.00 94.56 93 GLU A O 1
ATOM 770 N N . SER A 1 94 ? -6.892 12.794 7.832 1.00 94.56 94 SER A N 1
ATOM 771 C CA . SER A 1 94 ? -8.208 12.584 8.431 1.00 94.56 94 SER A CA 1
ATOM 772 C C . SER A 1 94 ? -9.303 12.928 7.430 1.00 94.56 94 SER A C 1
ATOM 774 O O . SER A 1 94 ? -9.111 13.749 6.541 1.00 94.56 94 SER A O 1
ATOM 776 N N . PHE A 1 95 ? -10.475 12.328 7.597 1.00 92.12 95 PHE A N 1
ATOM 777 C CA . PHE A 1 95 ? -11.657 12.666 6.814 1.00 92.12 95 PHE A CA 1
ATOM 778 C C . PHE A 1 95 ? -12.836 12.948 7.737 1.00 92.12 95 PHE A C 1
ATOM 780 O O . PHE A 1 95 ? -12.883 12.461 8.869 1.00 92.12 95 PHE A O 1
ATOM 787 N N . PHE A 1 96 ? -13.771 13.763 7.261 1.00 92.94 96 PHE A N 1
ATOM 788 C CA . PHE A 1 96 ? -14.967 14.100 8.015 1.00 92.94 96 PHE A CA 1
ATOM 789 C C . PHE A 1 96 ? -15.977 12.951 7.930 1.00 92.94 96 PHE A C 1
ATOM 791 O O . PHE A 1 96 ? -16.336 12.511 6.837 1.00 92.94 96 PHE A O 1
ATOM 798 N N . LYS A 1 97 ? -16.405 12.441 9.084 1.00 89.25 97 LYS A N 1
ATOM 799 C CA . LYS A 1 97 ? -17.393 11.368 9.208 1.00 89.25 97 LYS A CA 1
ATOM 800 C C . LYS A 1 97 ? -18.201 11.583 10.482 1.00 89.25 97 LYS A C 1
ATOM 802 O O . LYS A 1 97 ? -17.614 11.786 11.540 1.00 89.25 97 LYS A O 1
ATOM 807 N N . ASP A 1 98 ? -19.526 11.519 10.387 1.00 90.75 98 ASP A N 1
ATOM 808 C CA . ASP A 1 98 ? -20.434 11.610 11.540 1.00 90.75 98 ASP A CA 1
ATOM 809 C C . ASP A 1 98 ? -20.180 12.862 12.410 1.00 90.75 98 ASP A C 1
ATOM 811 O O . ASP A 1 98 ? -20.090 12.784 13.633 1.00 90.75 98 ASP A O 1
ATOM 815 N N . GLY A 1 99 ? -19.977 14.022 11.773 1.00 94.31 99 GLY A N 1
ATOM 816 C CA . GLY A 1 99 ? -19.767 15.296 12.472 1.00 94.31 99 GLY A CA 1
ATOM 817 C C . GLY A 1 99 ? -18.358 15.522 13.039 1.00 94.31 99 GLY A C 1
ATOM 818 O O . GLY A 1 99 ? -18.122 16.543 13.678 1.00 94.31 99 GLY A O 1
ATOM 819 N N . LYS A 1 100 ? -17.407 14.603 12.822 1.00 94.94 100 LYS A N 1
ATOM 820 C CA . LYS A 1 100 ? -16.041 14.692 13.368 1.00 94.94 100 LYS A CA 1
ATOM 821 C C . LYS A 1 100 ? -14.967 14.326 12.345 1.00 94.94 100 LYS A C 1
ATOM 823 O O . LYS A 1 100 ? -15.186 13.516 11.447 1.00 94.94 100 LYS A O 1
ATOM 828 N N . PHE A 1 101 ? -13.767 14.878 12.516 1.00 94.19 101 PHE A N 1
ATOM 829 C CA . PHE A 1 101 ? -12.589 14.435 11.770 1.00 94.19 101 PHE A CA 1
ATOM 830 C C . PHE A 1 101 ? -12.031 13.146 12.376 1.00 94.19 101 PHE A C 1
ATOM 832 O O . PHE A 1 101 ? -11.702 13.087 13.560 1.00 94.19 101 PHE A O 1
ATOM 839 N N . VAL A 1 102 ? -11.912 12.107 11.552 1.00 93.75 102 VAL A N 1
ATOM 840 C CA . VAL A 1 102 ? -11.405 10.791 11.951 1.00 93.75 102 VAL A CA 1
ATOM 841 C C . VAL A 1 102 ? -10.203 10.432 11.089 1.00 93.75 102 VAL A C 1
ATOM 843 O O . VAL A 1 102 ? -10.260 10.528 9.862 1.00 93.75 102 VAL A O 1
ATOM 846 N N . LYS A 1 103 ? -9.116 9.969 11.716 1.00 94.31 103 LYS A N 1
ATOM 847 C CA . LYS A 1 103 ? -7.972 9.408 10.984 1.00 94.31 103 LYS A CA 1
ATOM 848 C C . LYS A 1 103 ? -8.415 8.179 10.204 1.00 94.31 103 LYS A C 1
ATOM 850 O O . LYS A 1 103 ? -8.987 7.254 10.783 1.00 94.31 103 LYS A O 1
ATOM 855 N N . ARG A 1 104 ? -8.123 8.142 8.903 1.00 94.56 104 ARG A N 1
ATOM 856 C CA . ARG A 1 104 ? -8.497 6.991 8.076 1.00 94.56 104 ARG A CA 1
ATOM 857 C C . ARG A 1 104 ? -7.745 5.734 8.492 1.00 94.56 104 ARG A C 1
ATOM 859 O O . ARG A 1 104 ? -8.378 4.682 8.609 1.00 94.56 104 ARG A O 1
ATOM 866 N N . TYR A 1 105 ? -6.448 5.890 8.749 1.00 95.69 105 TYR A N 1
ATOM 867 C CA . TYR A 1 105 ? -5.545 4.876 9.272 1.00 95.69 105 TYR A CA 1
ATOM 868 C C . TYR A 1 105 ? -4.788 5.429 10.479 1.00 95.69 105 TYR A C 1
ATOM 870 O O . TYR A 1 105 ? -4.307 6.562 10.480 1.00 95.69 105 TYR A O 1
ATOM 878 N N . LYS A 1 106 ? -4.681 4.623 11.533 1.00 94.88 106 LYS A N 1
ATOM 879 C CA . LYS A 1 106 ? -3.920 4.936 12.740 1.00 94.88 106 LYS A CA 1
ATOM 880 C C . LYS A 1 106 ? -2.836 3.882 12.911 1.00 94.88 106 LYS A C 1
ATOM 882 O O . LYS A 1 106 ? -3.151 2.699 13.021 1.00 94.88 106 LYS A O 1
ATOM 887 N N . LYS A 1 107 ? -1.575 4.317 12.956 1.00 93.88 107 LYS A N 1
ATOM 888 C CA . LYS A 1 107 ? -0.448 3.452 13.319 1.00 93.88 107 LYS A CA 1
ATOM 889 C C . LYS A 1 107 ? -0.704 2.877 14.710 1.00 93.88 107 LYS A C 1
ATOM 891 O O . LYS A 1 107 ? -0.988 3.637 15.640 1.00 93.88 107 LYS A O 1
ATOM 896 N N . MET A 1 108 ? -0.649 1.556 14.831 1.00 92.06 108 MET A N 1
ATOM 897 C CA . MET A 1 108 ? -0.783 0.888 16.120 1.00 92.06 108 MET A CA 1
ATOM 898 C C . MET A 1 108 ? 0.443 1.173 16.977 1.00 92.06 108 MET A C 1
ATOM 900 O O . MET A 1 108 ? 1.572 1.197 16.477 1.00 92.06 108 MET A O 1
ATOM 904 N N . LYS A 1 109 ? 0.214 1.386 18.273 1.00 90.19 109 LYS A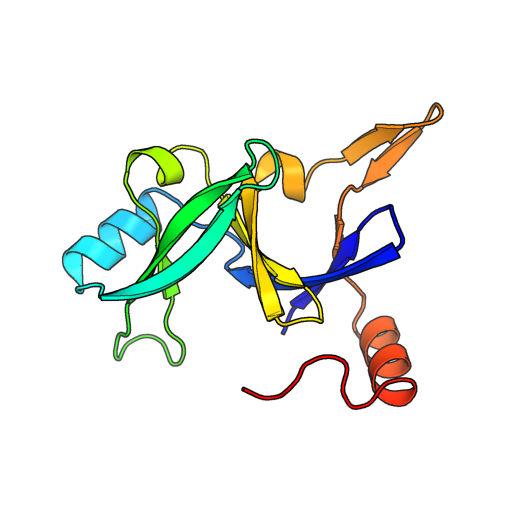 N 1
ATOM 905 C CA . LYS A 1 109 ? 1.312 1.461 19.235 1.00 90.19 109 LYS A CA 1
ATOM 906 C C . LYS A 1 109 ? 1.923 0.075 19.441 1.00 90.19 109 LYS A C 1
ATOM 908 O O . LYS A 1 109 ? 1.286 -0.945 19.170 1.00 90.19 109 LYS A O 1
ATOM 913 N N . GLN A 1 110 ? 3.161 0.034 19.917 1.00 84.94 110 GLN A N 1
ATOM 914 C CA . GLN A 1 110 ? 3.886 -1.222 20.095 1.00 84.94 110 GLN A CA 1
ATOM 915 C C . GLN A 1 110 ? 3.203 -2.133 21.123 1.00 84.94 110 GLN A C 1
ATOM 917 O O . GLN A 1 110 ? 3.102 -3.337 20.899 1.00 84.94 110 GLN A O 1
ATOM 922 N N . GLU A 1 111 ? 2.651 -1.555 22.187 1.00 87.06 111 GLU A N 1
ATOM 923 C CA . GLU A 1 111 ? 1.917 -2.273 23.230 1.00 87.06 111 GLU A CA 1
ATOM 924 C C . GLU A 1 111 ? 0.624 -2.887 22.673 1.00 87.06 111 GLU A C 1
ATOM 926 O O . GLU A 1 111 ? 0.333 -4.057 22.909 1.00 87.06 111 GLU A O 1
ATOM 931 N N . GLU A 1 112 ? -0.119 -2.126 21.859 1.00 85.50 112 GLU A N 1
ATOM 932 C CA . GLU A 1 112 ? -1.337 -2.607 21.192 1.00 85.50 112 GLU A CA 1
ATOM 933 C C . GLU A 1 112 ? -1.027 -3.763 20.229 1.00 85.50 112 GLU A C 1
ATOM 935 O O . GLU A 1 112 ? -1.790 -4.727 20.150 1.00 85.50 112 GLU A O 1
ATOM 940 N N . MET A 1 113 ? 0.098 -3.689 19.505 1.00 81.62 113 MET A N 1
ATOM 941 C CA . MET A 1 113 ? 0.548 -4.782 18.639 1.00 81.62 113 MET A CA 1
ATOM 942 C C . MET A 1 113 ? 0.927 -6.028 19.441 1.00 81.62 113 MET A C 1
ATOM 944 O O . MET A 1 113 ? 0.582 -7.132 19.030 1.00 81.62 113 MET A O 1
ATOM 948 N N . PHE A 1 114 ? 1.622 -5.875 20.570 1.00 81.38 114 PHE A N 1
ATOM 949 C CA . PHE A 1 114 ? 2.039 -7.006 21.399 1.00 81.38 114 PHE A CA 1
ATOM 950 C C . PHE A 1 114 ? 0.839 -7.767 21.971 1.00 81.38 114 PHE A C 1
ATOM 952 O O . PHE A 1 114 ? 0.768 -8.991 21.864 1.00 81.38 114 PHE A O 1
ATOM 959 N N . GLU A 1 115 ? -0.153 -7.045 22.492 1.00 84.00 115 GLU A N 1
ATOM 960 C CA . GLU A 1 115 ? -1.391 -7.645 22.998 1.00 84.00 115 GLU A CA 1
ATOM 961 C C . GLU A 1 115 ? -2.209 -8.330 21.896 1.00 84.00 115 GLU A C 1
ATOM 963 O O . GLU A 1 115 ? -2.794 -9.393 22.108 1.00 84.00 115 GLU A O 1
ATOM 968 N N . MET A 1 116 ? -2.211 -7.766 20.688 1.00 81.00 116 MET A N 1
ATOM 969 C CA . MET A 1 116 ? -2.828 -8.396 19.522 1.00 81.00 116 MET A CA 1
ATOM 970 C C . MET A 1 116 ? -2.111 -9.695 19.126 1.00 81.00 116 MET A C 1
ATOM 972 O O . MET A 1 116 ? -2.778 -10.702 18.900 1.00 81.00 116 MET A O 1
ATOM 976 N N . MET A 1 117 ? -0.775 -9.696 19.070 1.00 75.69 117 MET A N 1
ATOM 977 C CA . MET A 1 117 ? 0.013 -10.882 18.710 1.00 75.69 117 MET A CA 1
ATOM 978 C C . MET A 1 117 ? -0.116 -12.006 19.743 1.00 75.69 117 MET A C 1
ATOM 980 O O . MET A 1 117 ? -0.171 -13.170 19.362 1.00 75.69 117 MET A O 1
ATOM 984 N N . LYS A 1 118 ? -0.247 -11.681 21.037 1.00 77.38 118 LYS A N 1
ATOM 985 C CA . LYS A 1 118 ? -0.573 -12.677 22.073 1.00 77.38 118 LYS A CA 1
ATOM 986 C C . LYS A 1 118 ? -1.922 -13.350 21.835 1.00 77.38 118 LYS A C 1
ATOM 988 O O . LYS A 1 118 ? -2.040 -14.560 21.987 1.00 77.38 118 LYS A O 1
ATOM 993 N N . LYS A 1 119 ? -2.949 -12.562 21.499 1.00 73.50 119 LYS A N 1
ATOM 994 C CA . LYS A 1 119 ? -4.314 -13.067 21.273 1.00 73.50 119 LYS A CA 1
ATOM 995 C C . LYS A 1 119 ? -4.444 -13.829 19.958 1.00 73.50 119 LYS A C 1
ATOM 997 O O . LYS A 1 119 ? -5.283 -14.717 19.845 1.00 73.50 119 LYS A O 1
ATOM 1002 N N . HIS A 1 120 ? -3.621 -13.480 18.975 1.00 67.81 120 HIS A N 1
ATOM 1003 C CA . HIS A 1 120 ? -3.672 -14.033 17.632 1.00 67.81 120 HIS A CA 1
ATOM 1004 C C . HIS A 1 120 ? -2.240 -14.257 17.100 1.00 67.81 120 HIS A C 1
ATOM 1006 O O . HIS A 1 120 ? -1.714 -13.427 16.356 1.00 67.81 120 HIS A O 1
ATOM 1012 N N . PRO A 1 121 ? -1.590 -15.381 17.453 1.00 61.47 121 PRO A N 1
ATOM 1013 C CA . PRO A 1 121 ? -0.183 -15.631 17.117 1.00 61.47 121 PRO A CA 1
ATOM 1014 C C . PRO A 1 121 ? 0.111 -15.778 15.611 1.00 61.47 121 PRO A C 1
ATOM 1016 O O . PRO A 1 121 ? 1.272 -15.775 15.218 1.00 61.47 121 PRO A O 1
ATOM 1019 N N . TYR A 1 122 ? -0.918 -15.853 14.757 1.00 61.84 122 TYR A N 1
ATOM 1020 C CA . TYR A 1 122 ? -0.797 -16.107 13.313 1.00 61.84 122 TYR A CA 1
ATOM 1021 C C . TYR A 1 122 ? -1.319 -14.967 12.418 1.00 61.84 122 TYR A C 1
ATOM 1023 O O . TYR A 1 122 ? -1.622 -15.200 11.251 1.00 61.84 122 TYR A O 1
ATOM 1031 N N . VAL A 1 123 ? -1.458 -13.738 12.938 1.00 59.12 123 VAL A N 1
ATOM 1032 C CA . VAL A 1 123 ? -2.080 -12.601 12.206 1.00 59.12 123 VAL A CA 1
ATOM 1033 C C . VAL A 1 123 ? -1.350 -12.231 10.912 1.00 59.12 123 VAL A C 1
ATOM 1035 O O . VAL A 1 123 ? -1.969 -11.695 10.001 1.00 59.12 123 VAL A O 1
ATOM 1038 N N . PHE A 1 124 ? -0.067 -12.561 10.798 1.00 57.84 124 PHE A N 1
ATOM 1039 C CA . PHE A 1 124 ? 0.669 -12.477 9.544 1.00 57.84 124 PHE A CA 1
ATOM 1040 C C . PHE A 1 124 ? 1.267 -13.851 9.283 1.00 57.84 124 PHE A C 1
ATOM 1042 O O . PHE A 1 124 ? 2.187 -14.264 9.992 1.00 57.84 124 PHE A O 1
ATOM 1049 N N . LYS A 1 125 ? 0.726 -14.587 8.303 1.00 45.97 125 LYS A N 1
ATOM 1050 C CA . LYS A 1 125 ? 1.405 -15.785 7.800 1.00 45.97 125 LYS A CA 1
ATOM 1051 C C . LYS A 1 125 ? 2.819 -15.365 7.402 1.00 45.97 125 LYS A C 1
ATOM 1053 O O . LYS A 1 125 ? 2.982 -14.431 6.621 1.00 45.97 125 LYS A O 1
ATOM 1058 N N . GLN A 1 126 ? 3.825 -16.022 7.974 1.00 42.16 126 GLN A N 1
ATOM 1059 C CA . GLN A 1 126 ? 5.181 -15.943 7.450 1.00 42.16 126 GLN A CA 1
ATOM 1060 C C . GLN A 1 126 ? 5.138 -16.608 6.071 1.00 42.16 126 GLN A C 1
ATOM 1062 O O . GLN A 1 126 ? 4.997 -17.825 5.983 1.00 42.16 126 GLN A O 1
ATOM 1067 N N . THR A 1 127 ? 5.106 -15.795 5.017 1.00 39.66 127 THR A N 1
ATOM 1068 C CA . THR A 1 127 ? 5.465 -16.223 3.660 1.00 39.66 127 THR A CA 1
ATOM 1069 C C . THR A 1 127 ? 6.971 -16.291 3.546 1.00 39.66 127 THR A C 1
ATOM 1071 O O . THR A 1 127 ? 7.598 -15.297 3.989 1.00 39.66 127 THR A O 1
#

pLDDT: mean 90.35, std 10.97, range [39.66, 98.5]

Organism: Bacillus thuringiensis (NCBI:txid1428)

Radius of gyration: 15.55 Å; chains: 1; bounding box: 44×32×38 Å

=== Feature glossary ===
A reading guide for the features in this record.

Start from the sequence.

  · Sequence gives the chain of amino acids in standard one-letter code (A=alanine, C=cysteine, …, Y=tyrosine), read N→C. It is the only feature that is directly encoded by the gene; all structural features are derived from the folded form of this sequence.

Fold it, and you get atomic coordinates and the backbone conformation that goes with them.

  · The mmCIF table is the protein's shape written out atom by atom. For each backbone N, Cα, C, and carbonyl O, it records an (x, y, z) coordinate triple in Å plus the residue type, chain letter, and residue number.

  · Backbone dihedral angles. Every residue except chain termini has a φ (preceding-C → N → Cα → C) and a ψ (N → Cα → C → next-N). They are reported in degrees following the IUPAC sign convention. Secondary structure is essentially a statement about which (φ, ψ) basin each residue occupies.

  · DSSP 8-state secondary structure assigns each residue one of H (α-helix), G (3₁₀-helix), I (π-helix), E (extended β-strand), B (isolated β-bridge), T (hydrogen-bonded turn), S (bend), or '-' (coil). The assignment is computed from backbone hydrogen-bond geometry via the Kabsch–Sander algorithm.

  · P-SEA three-state annotation labels each residue as helix, strand, or coil based purely on the geometry of the Cα trace. It serves as a fallback when the full backbone (and thus DSSP) is unavailable.

Summarize the fold with a handful of shape descriptors and a per-residue structural alphabet.

  · Radius of gyration (Rg) is the root-mean-square distance of Cα atoms from their centroid — a single number for overall size and compactness. A globular domain of N residues has Rg ≈ 2.2·N^0.38 Å; an extended or disordered chain has a much larger Rg. The Cα contact count is the number of residue pairs whose Cα atoms are within 8 Å and are more than four positions apart in sequence — a standard proxy for tertiary packing density. The bounding box is the smallest axis-aligned box enclosing all Cα atoms.

  · Foldseek's 3Di representation compresses backbone geometry into a per-residue letter drawn from a learned twenty-state alphabet. It captures the tertiary interaction pattern around each residue — which residues are packed against it in space, regardless of where they are in sequence.

  · Accessible surface area quantifies burial. A residue with SASA near zero is packed into the hydrophobic core; one with SASA >100 Å² sits on the surface. Computed here via the Shrake–Rupley numerical algorithm with a 1.4 Å probe.

Ask how reliable the model is.

  · For AlphaFold models, the B-factor field carries pLDDT — the model's own estimate of local accuracy on a 0–100 scale. Regions with pLDDT<50 should be treated as essentially unmodeled; they often correspond to intrinsically disordered segments.

  · For experimental (PDB) structures, the B-factor (temperature factor) quantifies the positional spread of each atom in the crystal — a combination of thermal vibration and static disorder — in units of Å². High B-factors mark flexible loops or poorly resolved regions; low B-factors mark the rigid, well-ordered core.

  · PAE(i, j) answers: if I align the predicted and true structures on residue i, how far off (in Å) do I expect residue j to be? A block-diagonal PAE matrix with low values on the blocks and high values off-diagonal is the signature of a multi-domain protein with confidently predicted domains but uncertain inter-domain orientation.

Place it in context: what it resembles, what it is annotated as, and how it looks.

  · Structural nearest neighbors (via Foldseek easy-search vs the PDB). Reported per hit: target PDB id, E-value, and alignment TM-score. A TM-score above ~0.5 is the conventional threshold for 'same fold'.

  · Functional annotations link the protein to curated databases. InterPro entries identify conserved domains and families by matching the sequence against member-database signatures (Pfam, PROSITE, CDD, …). Gene Ontology (GO) terms describe molecular function, biological process, and cellular component in a controlled vocabulary. CATH places the structure in a hierarchical fold classification (Class/Architecture/Topology/Homologous-superfamily). The organism is the source species.

  · Plot images: a contact map (which residues are close in 3D, as an N×N binary image), a Ramachandran scatter (backbone torsion angles, revealing secondary-structure composition at a glance), and — for AlphaFold structures — a PAE heatmap (pairwise prediction confidence).

  · Structure images are PyMOL renders from six orthogonal camera directions. Cartoon representation draws helices as coils and strands as arrows; sticks shows the backbone as bonds; surface shows the solvent-excluded envelope. Rainbow coloring maps sequence position to hue (blue→red, N→C); chain coloring assigns a distinct color per polypeptide.